Protein AF-A0A938BUS0-F1 (afdb_monomer_lite)

Foldseek 3Di:
DEKEKEDEDDPDDDPVCVVVVVVLLVVLQQLEAEPCPVLQVQLVQVCVVPVHHSVVSSCSRHDDHNNPYYYNQWDDDDSHIDGDSPCVPDPDYHYHYHHDHNPDDIDMDDDDDDDDDDD

Secondary structure (DSSP, 8-state):
-EEEEE----SS---HHHHHHHHHHHHHHHTSEE--TTHHHHHHHHHHHHTS-HHHHHHHHHSS--SS-EE--EEEETTEEEE---GGG----EEEEE---TTSPPEEEEE--------

Organism: NCBI:txid2052148

Structure (mmCIF, N/CA/C/O backbone):
data_AF-A0A938BUS0-F1
#
_entry.id   AF-A0A938BUS0-F1
#
loop_
_atom_site.group_PDB
_atom_site.id
_atom_site.type_symbol
_atom_site.label_atom_id
_atom_site.label_alt_id
_atom_site.label_comp_id
_atom_site.label_asym_id
_atom_site.label_entity_id
_atom_site.label_seq_id
_atom_site.pdbx_PDB_ins_code
_atom_site.Cartn_x
_atom_site.Cartn_y
_atom_site.Cartn_z
_atom_site.occupancy
_atom_site.B_iso_or_equiv
_atom_site.auth_seq_id
_atom_site.auth_comp_id
_atom_site.auth_asym_id
_atom_site.auth_atom_id
_atom_site.pdbx_PDB_model_num
ATOM 1 N N . MET A 1 1 ? 3.957 -12.311 -8.528 1.00 82.81 1 MET A N 1
ATOM 2 C CA . MET A 1 1 ? 3.723 -10.972 -9.132 1.00 82.81 1 MET A CA 1
ATOM 3 C C . MET A 1 1 ? 4.701 -10.686 -10.275 1.00 82.81 1 MET A C 1
ATOM 5 O O . MET A 1 1 ? 5.841 -11.138 -10.201 1.00 82.81 1 MET A O 1
ATOM 9 N N . SER A 1 2 ? 4.290 -9.955 -11.320 1.00 84.94 2 SER A N 1
ATOM 10 C CA . SER A 1 2 ? 5.190 -9.415 -12.358 1.00 84.94 2 SER A CA 1
ATOM 11 C C . SER A 1 2 ? 5.044 -7.901 -12.464 1.00 84.94 2 SER A C 1
ATOM 13 O O . SER A 1 2 ? 3.923 -7.402 -12.526 1.00 84.94 2 SER A O 1
ATOM 15 N N . ILE A 1 3 ? 6.171 -7.198 -12.506 1.00 84.69 3 ILE A N 1
ATOM 16 C CA . ILE A 1 3 ? 6.288 -5.743 -12.621 1.00 84.69 3 ILE A CA 1
ATOM 17 C C . ILE A 1 3 ? 7.196 -5.429 -13.809 1.00 84.69 3 ILE A C 1
ATOM 19 O O . ILE A 1 3 ? 8.290 -5.983 -13.891 1.00 84.69 3 ILE A O 1
ATOM 23 N N . ALA A 1 4 ? 6.768 -4.535 -14.694 1.00 85.50 4 ALA A N 1
ATOM 24 C CA . ALA A 1 4 ? 7.592 -3.958 -15.747 1.00 85.50 4 ALA A CA 1
ATOM 25 C C . ALA A 1 4 ? 7.872 -2.482 -15.441 1.00 85.50 4 ALA A C 1
ATOM 27 O O . ALA A 1 4 ? 6.950 -1.715 -15.156 1.00 85.50 4 ALA A O 1
ATOM 28 N N . LEU A 1 5 ? 9.148 -2.106 -15.485 1.00 82.50 5 LEU A N 1
ATOM 29 C CA . LEU A 1 5 ? 9.633 -0.746 -15.299 1.00 82.50 5 LEU A CA 1
ATOM 30 C C . LEU A 1 5 ? 10.330 -0.295 -16.583 1.00 82.50 5 LEU A C 1
ATOM 32 O O . LEU A 1 5 ? 11.356 -0.862 -16.957 1.00 82.50 5 LEU A O 1
ATOM 36 N N . HIS A 1 6 ? 9.793 0.743 -17.218 1.00 83.38 6 HIS A N 1
ATOM 37 C CA . HIS A 1 6 ? 10.438 1.397 -18.352 1.00 83.38 6 HIS A CA 1
ATOM 38 C C . HIS A 1 6 ? 11.297 2.549 -17.841 1.00 83.38 6 HIS A C 1
ATOM 40 O O . HIS A 1 6 ? 10.808 3.455 -17.157 1.00 83.38 6 HIS A O 1
ATOM 46 N N . VAL A 1 7 ? 12.590 2.485 -18.145 1.00 78.31 7 VAL A N 1
ATOM 47 C CA . VAL A 1 7 ? 13.602 3.434 -17.689 1.00 78.31 7 VAL A CA 1
ATOM 48 C C . VAL A 1 7 ? 14.289 4.037 -18.914 1.00 78.31 7 VAL A C 1
ATOM 50 O O . VAL A 1 7 ? 15.014 3.320 -19.598 1.00 78.31 7 VAL A O 1
ATOM 53 N N . PRO A 1 8 ? 14.116 5.337 -19.205 1.00 72.38 8 PRO A N 1
ATOM 54 C CA . PRO A 1 8 ? 14.851 5.963 -20.296 1.00 72.38 8 PRO A CA 1
ATOM 55 C C . PRO A 1 8 ? 16.362 5.973 -19.998 1.00 72.38 8 PRO A C 1
ATOM 57 O O . PRO A 1 8 ? 16.771 6.011 -18.827 1.00 72.38 8 PRO A O 1
ATOM 60 N N . PRO A 1 9 ? 17.230 5.972 -21.023 1.00 68.81 9 PRO A N 1
ATOM 61 C CA . PRO A 1 9 ? 18.666 5.895 -20.853 1.00 68.81 9 PRO A CA 1
ATOM 62 C C . PRO A 1 9 ? 19.116 7.205 -20.213 1.00 68.81 9 PRO A C 1
ATOM 64 O O . PRO A 1 9 ? 18.919 8.287 -20.764 1.00 68.81 9 PRO A O 1
ATOM 67 N N . SER A 1 10 ? 19.709 7.122 -19.027 1.00 66.56 10 SER A N 1
ATOM 68 C CA . SER A 1 10 ? 20.201 8.296 -18.311 1.00 66.56 10 SER A CA 1
ATOM 69 C C . SER A 1 10 ? 21.688 8.152 -18.010 1.00 66.56 10 SER A C 1
ATOM 71 O O . SER A 1 10 ? 22.181 7.053 -17.769 1.00 66.56 10 SER A O 1
ATOM 73 N N . HIS A 1 11 ? 22.412 9.271 -17.952 1.00 56.62 11 HIS A N 1
ATOM 74 C CA . HIS A 1 11 ? 23.815 9.301 -17.513 1.00 56.62 11 HIS A CA 1
ATOM 75 C C . HIS A 1 11 ? 23.989 9.037 -16.002 1.00 56.62 11 HIS A C 1
ATOM 77 O O . HIS A 1 11 ? 25.065 9.271 -15.453 1.00 56.62 11 HIS A O 1
ATOM 83 N N . ARG A 1 12 ? 22.935 8.606 -15.296 1.00 66.56 12 ARG A N 1
ATOM 84 C CA . ARG A 1 12 ? 22.937 8.372 -13.851 1.00 66.56 12 ARG A CA 1
ATOM 85 C C . ARG A 1 12 ? 22.734 6.895 -13.547 1.00 66.56 12 ARG A C 1
ATOM 87 O O . ARG A 1 12 ? 21.852 6.244 -14.096 1.00 66.56 12 ARG A O 1
ATOM 94 N N . THR A 1 13 ? 23.509 6.394 -12.592 1.00 74.44 13 THR A N 1
ATOM 95 C CA . THR A 1 13 ? 23.284 5.075 -12.004 1.00 74.44 13 THR A CA 1
ATOM 96 C C . THR A 1 13 ? 21.971 5.087 -11.225 1.00 74.44 13 THR A C 1
ATOM 98 O O . THR A 1 13 ? 21.817 5.844 -10.265 1.00 74.44 13 THR A O 1
ATOM 101 N N . LEU A 1 14 ? 21.026 4.238 -11.623 1.00 76.75 14 LEU A N 1
ATOM 102 C CA . LEU A 1 14 ? 19.773 4.041 -10.903 1.00 76.75 14 LEU A CA 1
ATOM 103 C C . LEU A 1 14 ? 19.943 2.961 -9.842 1.00 76.75 14 LEU A C 1
ATOM 105 O O . LEU A 1 14 ? 20.288 1.818 -10.138 1.00 76.75 14 LEU A O 1
ATOM 109 N N . ASN A 1 15 ? 19.646 3.310 -8.591 1.00 85.25 15 ASN A N 1
ATOM 110 C CA . ASN A 1 15 ? 19.503 2.318 -7.538 1.00 85.25 15 ASN A CA 1
ATOM 111 C C . ASN A 1 15 ? 18.129 1.649 -7.680 1.00 85.25 15 ASN A C 1
ATOM 113 O O . ASN A 1 15 ? 17.149 2.077 -7.067 1.00 85.25 15 ASN A O 1
ATOM 117 N N . LEU A 1 16 ? 18.069 0.597 -8.500 1.00 80.75 16 LEU A N 1
ATOM 118 C CA . LEU A 1 16 ? 16.841 -0.159 -8.752 1.00 80.75 16 LEU A CA 1
ATOM 119 C C . LEU A 1 16 ? 16.189 -0.650 -7.458 1.00 80.75 16 LEU A C 1
ATOM 121 O O . LEU A 1 16 ? 14.974 -0.557 -7.335 1.00 80.75 16 LEU A O 1
ATOM 125 N N . ALA A 1 17 ? 16.963 -1.091 -6.463 1.00 84.88 17 ALA A N 1
ATOM 126 C CA . ALA A 1 17 ? 16.401 -1.557 -5.195 1.00 84.88 17 ALA A CA 1
ATOM 127 C C . ALA A 1 17 ? 15.610 -0.453 -4.471 1.00 84.88 17 ALA A C 1
ATOM 129 O O . ALA A 1 17 ? 14.533 -0.716 -3.939 1.00 84.88 17 ALA A O 1
ATOM 130 N N . SER A 1 18 ? 16.096 0.794 -4.515 1.00 86.12 18 SER A N 1
ATOM 131 C CA . SER A 1 18 ? 15.406 1.946 -3.912 1.00 86.12 18 SER A CA 1
ATOM 132 C C . SER A 1 18 ? 14.097 2.337 -4.606 1.00 86.12 18 SER A C 1
ATOM 134 O O . SER A 1 18 ? 13.295 3.050 -4.013 1.00 86.12 18 SER A O 1
ATOM 136 N N . ILE A 1 19 ? 13.870 1.864 -5.835 1.00 84.19 19 ILE A N 1
ATOM 137 C CA . ILE A 1 19 ? 12.658 2.129 -6.623 1.00 84.19 19 ILE A CA 1
ATOM 138 C C . ILE A 1 19 ? 11.710 0.932 -6.541 1.00 84.19 19 ILE A C 1
ATOM 140 O O . ILE A 1 19 ? 10.537 1.071 -6.205 1.00 84.19 19 ILE A O 1
ATOM 144 N N . VAL A 1 20 ? 12.241 -0.258 -6.819 1.00 85.31 20 VAL A N 1
ATOM 145 C CA . VAL A 1 20 ? 11.491 -1.509 -6.911 1.00 85.31 20 VAL A CA 1
ATOM 146 C C . VAL A 1 20 ? 10.873 -1.888 -5.570 1.00 85.31 20 VAL A C 1
ATOM 148 O O . VAL A 1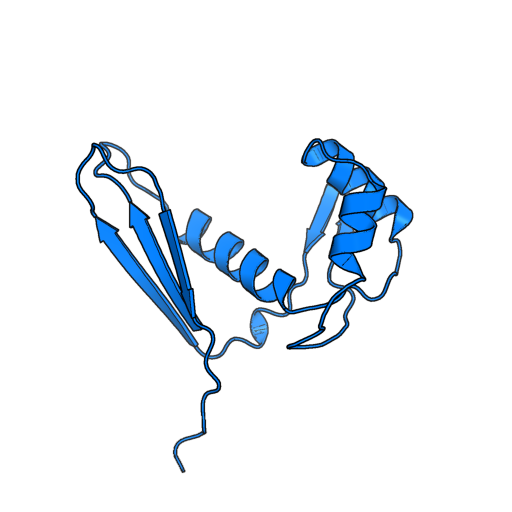 20 ? 9.716 -2.292 -5.543 1.00 85.31 20 VAL A O 1
ATOM 151 N N . LYS A 1 21 ? 11.594 -1.745 -4.448 1.00 87.56 21 LYS A N 1
ATOM 152 C CA . LYS A 1 21 ? 11.050 -2.151 -3.143 1.00 87.56 21 LYS A CA 1
ATOM 153 C C . LYS A 1 21 ? 9.842 -1.298 -2.716 1.00 87.56 21 LYS A C 1
ATOM 155 O O . LYS A 1 21 ? 8.799 -1.893 -2.462 1.00 87.56 21 LYS A O 1
ATOM 160 N N . PRO A 1 22 ? 9.902 0.051 -2.698 1.00 88.88 22 PRO A N 1
ATOM 161 C CA . PRO A 1 22 ? 8.723 0.866 -2.384 1.00 88.88 22 PRO A CA 1
ATOM 162 C C . PRO A 1 22 ? 7.552 0.658 -3.348 1.00 88.88 22 PRO A C 1
ATOM 164 O O . PRO A 1 22 ? 6.397 0.761 -2.947 1.00 88.88 22 PRO A O 1
ATOM 167 N N . LEU A 1 23 ? 7.842 0.364 -4.617 1.00 86.56 23 LEU A N 1
ATOM 168 C CA . LEU A 1 23 ? 6.827 0.048 -5.617 1.00 86.56 23 LEU A CA 1
ATOM 169 C C . LEU A 1 23 ? 6.104 -1.264 -5.291 1.00 86.56 23 LEU A C 1
ATOM 171 O O . LEU A 1 23 ? 4.878 -1.295 -5.308 1.00 86.56 23 LEU A O 1
ATOM 175 N N . ILE A 1 24 ? 6.847 -2.317 -4.937 1.00 88.94 24 ILE A N 1
ATOM 176 C CA . ILE A 1 24 ? 6.275 -3.577 -4.442 1.00 88.94 24 ILE A CA 1
ATOM 177 C C . ILE A 1 24 ? 5.424 -3.312 -3.197 1.00 88.94 24 ILE A C 1
ATOM 179 O O . ILE A 1 24 ? 4.283 -3.760 -3.148 1.00 88.94 24 ILE A O 1
ATOM 183 N N . ASP A 1 25 ? 5.926 -2.523 -2.244 1.00 91.19 25 ASP A N 1
ATOM 184 C CA . ASP A 1 25 ? 5.185 -2.179 -1.024 1.00 91.19 25 ASP A CA 1
ATOM 185 C C . ASP A 1 25 ? 3.871 -1.468 -1.326 1.00 91.19 25 ASP A C 1
ATOM 187 O O . ASP A 1 25 ? 2.846 -1.804 -0.740 1.00 91.19 25 ASP A O 1
ATOM 191 N N . GLY A 1 26 ? 3.885 -0.516 -2.261 1.00 90.31 26 GLY A N 1
ATOM 192 C CA . GLY A 1 26 ? 2.692 0.206 -2.693 1.00 90.31 26 GLY A CA 1
ATOM 193 C C . GLY A 1 26 ? 1.681 -0.691 -3.405 1.00 90.31 26 GLY A C 1
ATOM 194 O O . GLY A 1 26 ? 0.491 -0.618 -3.106 1.00 90.31 26 GLY A O 1
ATOM 195 N N . VAL A 1 27 ? 2.144 -1.563 -4.308 1.00 88.81 27 VAL A N 1
ATOM 196 C CA . VAL A 1 27 ? 1.278 -2.521 -5.010 1.00 88.81 27 VAL A CA 1
ATOM 197 C C . VAL A 1 27 ? 0.615 -3.453 -4.004 1.00 88.81 27 VAL A C 1
ATOM 199 O O . VAL A 1 27 ? -0.602 -3.564 -3.999 1.00 88.81 27 VAL A O 1
ATOM 202 N N . VAL A 1 28 ? 1.387 -4.069 -3.109 1.00 90.94 28 VAL A N 1
ATOM 203 C CA . VAL A 1 28 ? 0.853 -4.983 -2.089 1.00 90.94 28 VAL A CA 1
ATOM 204 C C . VAL A 1 28 ? -0.087 -4.245 -1.141 1.00 90.94 28 VAL A C 1
ATOM 206 O O . VAL A 1 28 ? -1.152 -4.763 -0.817 1.00 90.94 28 VAL A O 1
ATOM 209 N N . ALA A 1 29 ? 0.256 -3.020 -0.733 1.00 93.75 29 ALA A N 1
ATOM 210 C CA . ALA A 1 29 ? -0.611 -2.198 0.104 1.00 93.75 29 ALA A CA 1
ATOM 211 C C . ALA A 1 29 ? -1.973 -1.932 -0.550 1.00 93.75 29 ALA A C 1
ATOM 213 O O . ALA A 1 29 ? -2.981 -1.964 0.146 1.00 93.75 29 ALA A O 1
ATOM 214 N N . ALA A 1 30 ? -2.016 -1.713 -1.866 1.00 91.38 30 ALA A N 1
ATOM 215 C CA . ALA A 1 30 ? -3.253 -1.437 -2.596 1.00 91.38 30 ALA A CA 1
ATOM 216 C C . ALA A 1 30 ? -4.227 -2.630 -2.652 1.00 91.38 30 ALA A C 1
ATOM 218 O O . ALA A 1 30 ? -5.406 -2.429 -2.925 1.00 91.38 30 ALA A O 1
ATOM 219 N N . PHE A 1 31 ? -3.757 -3.855 -2.384 1.00 91.56 31 PHE A N 1
ATOM 220 C CA . PHE A 1 31 ? -4.598 -5.059 -2.309 1.00 91.56 31 PHE A CA 1
ATOM 221 C C . PHE A 1 31 ? -5.059 -5.402 -0.888 1.00 91.56 31 PHE A C 1
ATOM 223 O O . PHE A 1 31 ? -5.728 -6.416 -0.678 1.00 91.56 31 PHE A O 1
ATOM 230 N N . HIS A 1 32 ? -4.717 -4.557 0.080 1.00 94.94 32 HIS A N 1
ATOM 231 C CA . HIS A 1 32 ? -5.170 -4.658 1.456 1.00 94.94 32 HIS A CA 1
ATOM 232 C C . HIS A 1 32 ? -6.127 -3.520 1.789 1.00 94.94 32 HIS A C 1
ATOM 234 O O . HIS A 1 32 ? -6.001 -2.413 1.268 1.00 94.94 32 HIS A O 1
ATOM 240 N N . LEU A 1 33 ? -7.018 -3.760 2.749 1.00 97.12 33 LEU A N 1
ATOM 241 C CA . LEU A 1 33 ? -7.723 -2.676 3.430 1.00 97.12 33 LEU A CA 1
ATOM 242 C C . LEU A 1 33 ? -7.117 -2.422 4.805 1.00 97.12 33 LEU A C 1
ATOM 244 O O . LEU A 1 33 ? -6.695 -3.331 5.524 1.00 97.12 33 LEU A O 1
ATOM 248 N N . HIS A 1 34 ? -7.102 -1.159 5.199 1.00 97.56 34 HIS A N 1
ATOM 249 C CA . HIS A 1 34 ? -6.718 -0.753 6.534 1.00 97.56 34 HIS A CA 1
ATOM 250 C C . HIS A 1 34 ? -7.813 -1.104 7.553 1.00 97.56 34 HIS A C 1
ATOM 252 O O . HIS A 1 34 ? -9.014 -0.998 7.295 1.00 97.56 34 HIS A O 1
ATOM 258 N N . ASP A 1 35 ? -7.399 -1.505 8.754 1.00 96.81 35 ASP A N 1
ATOM 259 C CA . ASP A 1 35 ? -8.302 -1.930 9.823 1.00 96.81 35 ASP A CA 1
ATOM 260 C C . ASP A 1 35 ? -9.077 -0.786 10.501 1.00 96.81 35 ASP A C 1
ATOM 262 O O . ASP A 1 35 ? -10.015 -1.044 11.255 1.00 96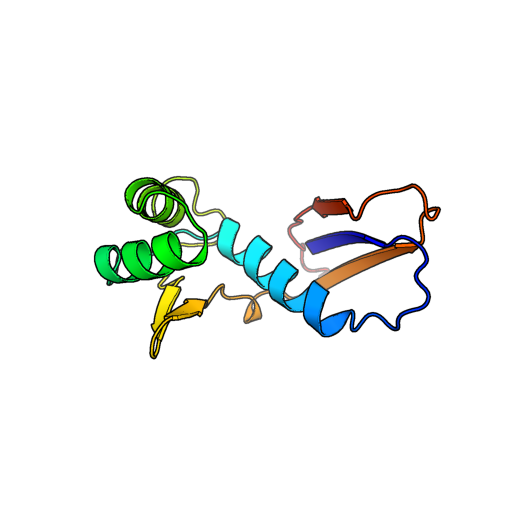.81 35 ASP A O 1
ATOM 266 N N . GLY A 1 36 ? -8.727 0.464 10.185 1.00 96.81 36 GLY A N 1
ATOM 267 C CA . GLY A 1 36 ? -9.359 1.681 10.694 1.00 96.81 36 GLY A CA 1
ATOM 268 C C . GLY A 1 36 ? -8.722 2.216 11.978 1.00 96.81 36 GLY A C 1
ATOM 269 O O . GLY A 1 36 ? -9.140 3.264 12.478 1.00 96.81 36 GLY A O 1
ATOM 270 N N . LYS A 1 37 ? -7.710 1.539 12.534 1.00 97.50 37 LYS A N 1
ATOM 271 C CA . LYS A 1 37 ? -7.034 2.011 13.747 1.00 97.50 37 LYS A CA 1
ATOM 272 C C . LYS A 1 37 ? -6.248 3.288 13.465 1.00 97.50 37 LYS A C 1
ATOM 274 O O . LYS A 1 37 ? -5.443 3.341 1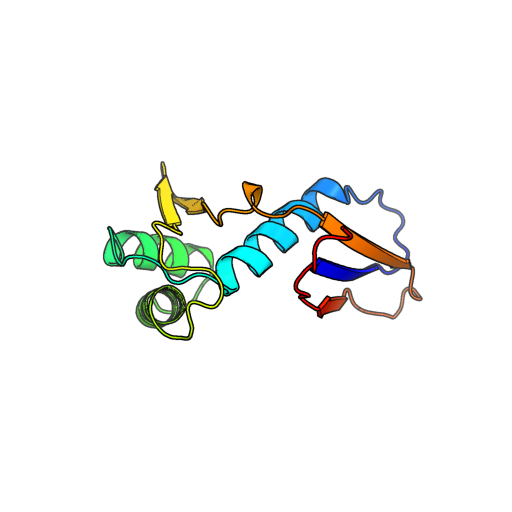2.548 1.00 97.50 37 LYS A O 1
ATOM 279 N N . CYS A 1 38 ? -6.429 4.307 14.304 1.00 97.25 38 CYS A N 1
ATOM 280 C CA . CYS A 1 38 ? -5.751 5.603 14.162 1.00 97.25 38 CYS A CA 1
ATOM 281 C C . CYS A 1 38 ? -6.016 6.300 12.809 1.00 97.25 38 CYS A C 1
ATOM 283 O O . CYS A 1 38 ? -5.201 7.114 12.375 1.00 97.25 38 CYS A O 1
ATOM 285 N N . LEU A 1 39 ? -7.145 6.000 12.151 1.00 97.62 39 LEU A N 1
ATOM 286 C CA . LEU A 1 39 ? -7.461 6.483 10.805 1.00 97.62 39 LEU A CA 1
ATOM 287 C C . LEU A 1 39 ? -7.396 8.013 10.675 1.00 97.62 39 LEU A C 1
ATOM 289 O O . LEU A 1 39 ? -6.826 8.505 9.708 1.00 97.62 39 LEU A O 1
ATOM 293 N N . ASP A 1 40 ? -7.910 8.754 11.661 1.00 97.50 40 ASP A N 1
ATOM 294 C CA . ASP A 1 40 ? -7.900 10.226 11.668 1.00 97.50 40 ASP A CA 1
ATOM 295 C C . ASP A 1 40 ? -6.469 10.800 11.655 1.00 97.50 40 ASP A C 1
ATOM 297 O O . ASP A 1 40 ? -6.117 11.645 10.826 1.00 97.50 40 ASP A O 1
ATOM 301 N N . GLU A 1 41 ? -5.603 10.274 12.525 1.00 97.69 41 GLU A N 1
ATOM 302 C CA . GLU A 1 41 ? -4.206 10.693 12.631 1.00 97.69 41 GLU A CA 1
ATOM 303 C C . GLU A 1 41 ? -3.398 10.300 11.387 1.00 97.69 41 GLU A C 1
ATOM 305 O O . GLU A 1 41 ? -2.639 11.111 10.847 1.00 97.69 41 GLU A O 1
ATOM 310 N N . ILE A 1 42 ? -3.576 9.066 10.906 1.00 97.81 42 ILE A N 1
ATOM 311 C CA . ILE A 1 42 ? -2.945 8.569 9.678 1.00 97.81 42 ILE A CA 1
ATOM 312 C C . ILE A 1 42 ? -3.384 9.420 8.485 1.00 97.81 42 ILE A C 1
ATOM 314 O O . ILE A 1 42 ? -2.535 9.896 7.726 1.00 97.81 42 ILE A O 1
ATOM 318 N N . GLY A 1 43 ? -4.691 9.647 8.348 1.00 97.56 43 GLY A N 1
ATOM 319 C CA . GLY A 1 43 ? -5.294 10.440 7.288 1.00 97.56 43 GLY A CA 1
ATOM 320 C C . GLY A 1 43 ? -4.745 11.862 7.267 1.00 97.56 43 GLY A C 1
ATOM 321 O O . GLY A 1 43 ? -4.352 12.345 6.209 1.00 97.56 43 GLY A O 1
ATOM 322 N N . SER A 1 44 ? -4.638 12.514 8.429 1.00 97.69 44 SER A N 1
ATOM 323 C CA . SER A 1 44 ? -4.071 13.863 8.558 1.00 97.69 44 SER A CA 1
ATOM 324 C C . SER A 1 44 ? -2.594 13.933 8.137 1.00 97.69 44 SER A C 1
ATOM 326 O O . SER A 1 44 ? -2.203 14.780 7.321 1.00 97.69 44 SER A O 1
ATOM 328 N N . ARG A 1 45 ? -1.765 13.002 8.631 1.00 97.50 45 ARG A N 1
ATOM 329 C CA . ARG A 1 45 ? -0.324 12.941 8.325 1.00 97.50 45 ARG A CA 1
ATOM 330 C C . ARG A 1 45 ? -0.065 12.671 6.844 1.00 97.50 45 ARG A C 1
ATOM 332 O O . ARG A 1 45 ? 0.776 13.330 6.233 1.00 97.50 45 ARG A O 1
ATOM 339 N N . LEU A 1 46 ? -0.787 11.713 6.263 1.00 96.44 46 LEU A N 1
ATOM 340 C CA . LEU A 1 46 ? -0.667 11.374 4.848 1.00 96.44 46 LEU A CA 1
ATOM 341 C C . LEU A 1 46 ? -1.157 12.518 3.966 1.00 96.44 46 LEU A C 1
ATOM 343 O O . LEU A 1 46 ? -0.397 12.955 3.110 1.00 96.44 46 LEU A O 1
ATOM 347 N N . ALA A 1 47 ? -2.354 13.055 4.219 1.00 97.25 47 ALA A N 1
ATOM 348 C CA . ALA A 1 47 ? -2.930 14.163 3.455 1.00 97.25 47 ALA A CA 1
ATOM 349 C C . ALA A 1 47 ? -1.985 15.365 3.360 1.00 97.25 47 ALA A C 1
ATOM 351 O O . ALA A 1 47 ? -1.753 15.883 2.269 1.00 97.25 47 ALA A O 1
ATOM 352 N N . THR A 1 48 ? -1.371 15.742 4.486 1.00 96.69 48 THR A N 1
ATOM 353 C CA . THR A 1 48 ? -0.369 16.815 4.544 1.00 96.69 48 THR A CA 1
ATOM 354 C C . THR A 1 48 ? 0.851 16.501 3.676 1.00 96.69 48 THR A C 1
ATOM 356 O O . THR A 1 48 ? 1.365 17.373 2.983 1.00 96.69 48 THR A O 1
ATOM 359 N N . ARG A 1 49 ? 1.319 15.248 3.692 1.00 94.38 49 ARG A N 1
ATOM 360 C CA . ARG A 1 49 ? 2.526 14.828 2.971 1.00 94.38 49 ARG A CA 1
ATOM 361 C C . ARG A 1 49 ? 2.325 14.725 1.458 1.00 94.38 49 ARG A C 1
ATOM 363 O O . ARG A 1 49 ? 3.265 15.012 0.726 1.00 94.38 49 ARG A O 1
ATOM 370 N N . ILE A 1 50 ? 1.151 14.284 1.001 1.00 93.38 50 ILE A N 1
ATOM 371 C CA . ILE A 1 50 ? 0.873 14.052 -0.430 1.00 93.38 50 ILE A CA 1
ATOM 372 C C . ILE A 1 50 ? 0.040 15.162 -1.085 1.00 93.38 50 ILE A C 1
ATOM 374 O O . ILE A 1 50 ? -0.168 15.123 -2.292 1.00 93.38 50 ILE A O 1
ATOM 378 N N . GLY A 1 51 ? -0.432 16.149 -0.317 1.00 96.12 51 GLY A N 1
ATOM 379 C CA . GLY A 1 51 ? -1.173 17.297 -0.846 1.00 96.12 51 GLY A CA 1
ATOM 380 C C . GLY A 1 51 ? -2.597 16.969 -1.308 1.00 96.12 51 GLY A C 1
ATOM 381 O O . GLY A 1 51 ? -3.073 17.558 -2.275 1.00 96.12 51 GLY A O 1
ATOM 382 N N . VAL A 1 52 ? -3.286 16.040 -0.636 1.00 96.69 52 VAL A N 1
ATOM 383 C CA . VAL A 1 52 ? -4.686 15.673 -0.940 1.00 96.69 52 VAL A CA 1
ATOM 384 C C . VAL A 1 52 ? -5.588 15.870 0.280 1.00 96.69 52 VAL A C 1
ATOM 386 O O . VAL A 1 52 ? -5.113 16.144 1.381 1.00 96.69 52 VAL A O 1
ATOM 389 N N . ARG A 1 53 ? -6.910 15.730 0.123 1.00 97.69 53 ARG A N 1
ATOM 390 C CA . ARG A 1 53 ? -7.839 15.867 1.257 1.00 97.69 53 ARG A CA 1
ATOM 391 C C . ARG A 1 53 ? -7.753 14.643 2.168 1.00 97.69 53 ARG A C 1
ATOM 393 O O . ARG A 1 53 ? -7.822 13.514 1.691 1.00 97.69 53 ARG A O 1
ATOM 400 N N . ARG A 1 54 ? -7.739 14.869 3.487 1.00 97.50 54 ARG A N 1
ATOM 401 C CA . ARG A 1 54 ? -7.802 13.808 4.514 1.00 97.50 54 ARG A CA 1
ATOM 402 C C . ARG A 1 54 ? -8.882 12.767 4.223 1.00 97.50 54 ARG A C 1
ATOM 404 O O . ARG A 1 54 ? -8.578 11.584 4.203 1.00 97.50 54 ARG A O 1
ATOM 411 N N . ARG A 1 55 ? -10.107 13.209 3.923 1.00 97.19 55 ARG A N 1
ATOM 412 C CA . ARG A 1 55 ? -11.231 12.306 3.628 1.00 97.19 55 ARG A CA 1
ATOM 413 C C . ARG A 1 55 ? -10.966 11.378 2.443 1.00 97.19 55 ARG A C 1
ATOM 415 O O . ARG A 1 55 ? -11.442 10.255 2.459 1.00 97.19 55 ARG A O 1
ATOM 422 N N . ASP A 1 56 ? -10.228 11.832 1.429 1.00 97.50 56 ASP A N 1
ATOM 423 C CA . ASP A 1 56 ? -9.887 10.974 0.292 1.00 97.50 56 ASP A CA 1
ATOM 424 C C . ASP A 1 56 ? -8.878 9.897 0.719 1.00 97.50 56 ASP A C 1
ATOM 426 O O . ASP A 1 56 ? -9.052 8.741 0.355 1.00 97.50 56 ASP A O 1
ATOM 430 N N . VAL A 1 57 ? -7.883 10.244 1.548 1.00 96.75 57 VAL A N 1
ATOM 431 C CA . VAL A 1 57 ? -6.935 9.265 2.117 1.00 96.75 57 VAL A CA 1
ATOM 432 C C . VAL A 1 57 ? -7.659 8.225 2.959 1.00 96.75 57 VAL A C 1
ATOM 434 O O . VAL A 1 57 ? -7.444 7.032 2.783 1.00 96.75 57 VAL A O 1
ATOM 437 N N . GLU A 1 58 ? -8.512 8.677 3.876 1.00 97.62 58 GLU A N 1
ATOM 438 C CA . GLU A 1 58 ? -9.260 7.788 4.762 1.00 97.62 58 GLU A CA 1
ATOM 439 C C . GLU A 1 58 ? -10.135 6.834 3.959 1.00 97.62 58 GLU A C 1
ATOM 441 O O . GLU A 1 58 ? -10.104 5.633 4.208 1.00 97.62 58 GLU A O 1
ATOM 446 N N . ARG A 1 59 ? -10.827 7.366 2.943 1.00 97.00 59 ARG A N 1
ATOM 447 C CA . ARG A 1 59 ? -11.622 6.583 2.001 1.00 97.00 59 ARG A CA 1
ATOM 448 C C . ARG A 1 59 ? -10.777 5.523 1.300 1.00 97.00 59 ARG A C 1
ATOM 450 O O . ARG A 1 59 ? -11.123 4.352 1.357 1.00 97.00 59 ARG A O 1
ATOM 457 N N . PHE A 1 60 ? -9.653 5.908 0.692 1.00 95.19 60 PHE A N 1
ATOM 458 C CA . PHE A 1 60 ? -8.775 4.970 -0.018 1.00 95.19 60 PHE A CA 1
ATOM 459 C C . PHE A 1 60 ? -8.164 3.897 0.886 1.00 95.19 60 PHE A C 1
ATOM 461 O O . PHE A 1 60 ? -7.814 2.830 0.399 1.00 95.19 60 PHE A O 1
ATOM 468 N N . LEU A 1 61 ? -8.014 4.167 2.185 1.00 96.44 61 LEU A N 1
ATOM 469 C CA . LEU A 1 61 ? -7.484 3.187 3.127 1.00 96.44 61 LEU A CA 1
ATOM 470 C C . LEU A 1 61 ? -8.517 2.133 3.534 1.00 96.44 61 LEU A C 1
ATOM 472 O O . LEU A 1 61 ? -8.114 1.019 3.847 1.00 96.44 61 LEU A O 1
ATOM 476 N N . ILE A 1 62 ? -9.811 2.461 3.591 1.00 97.12 62 ILE A N 1
ATOM 477 C CA . ILE A 1 62 ? -10.824 1.580 4.207 1.00 97.12 62 ILE A CA 1
ATOM 478 C C . ILE A 1 62 ? -11.913 1.094 3.250 1.00 97.12 62 ILE A C 1
ATOM 480 O O . ILE A 1 62 ? -12.612 0.140 3.589 1.00 97.12 62 ILE A O 1
ATOM 484 N N . GLU A 1 63 ? -12.090 1.745 2.101 1.00 95.38 63 GLU A N 1
ATOM 485 C CA . GLU A 1 63 ? -13.099 1.388 1.105 1.00 95.38 63 GLU A CA 1
ATOM 486 C C . GLU A 1 63 ? -12.467 0.656 -0.081 1.00 95.38 63 GLU A C 1
ATOM 488 O O . GLU A 1 63 ? -11.387 1.018 -0.546 1.00 95.38 63 GLU A O 1
ATOM 493 N N . GLY A 1 64 ? -13.174 -0.348 -0.601 1.00 91.88 64 GLY A N 1
ATOM 494 C CA . GLY A 1 64 ? -12.744 -1.163 -1.734 1.00 91.88 64 GLY A CA 1
ATOM 495 C C . GLY A 1 64 ? -12.837 -2.655 -1.433 1.00 91.88 64 GLY A C 1
ATOM 496 O O . GLY A 1 64 ? -13.556 -3.074 -0.527 1.00 91.88 64 GLY A O 1
ATOM 497 N N . GLU A 1 65 ? -12.089 -3.444 -2.197 1.00 90.44 65 GLU A N 1
ATOM 498 C CA . GLU A 1 65 ? -11.992 -4.895 -2.044 1.00 90.44 65 GLU A CA 1
ATOM 499 C C . GLU A 1 65 ? -10.666 -5.255 -1.364 1.00 90.44 65 GLU A C 1
ATOM 501 O O . GLU A 1 65 ? -9.588 -4.917 -1.856 1.00 90.44 65 GLU A O 1
ATOM 506 N N . ALA A 1 66 ? -10.735 -5.972 -0.242 1.00 91.56 66 ALA A N 1
ATOM 507 C CA . ALA A 1 66 ? -9.564 -6.514 0.446 1.00 91.56 66 ALA A CA 1
ATOM 508 C C . ALA A 1 66 ? -9.127 -7.833 -0.209 1.00 91.56 66 ALA A C 1
ATOM 510 O O . ALA A 1 66 ? -9.323 -8.901 0.365 1.00 91.56 66 ALA A O 1
ATOM 511 N N . ILE A 1 67 ? -8.572 -7.758 -1.424 1.00 90.06 67 ILE A N 1
ATOM 512 C CA . ILE A 1 67 ? -8.178 -8.937 -2.219 1.00 90.06 67 ILE A CA 1
ATOM 513 C C . ILE A 1 67 ? -7.230 -9.866 -1.443 1.00 90.06 67 ILE A C 1
ATOM 515 O O . ILE A 1 67 ? -7.332 -11.082 -1.583 1.00 90.06 67 ILE A O 1
ATOM 519 N N . LEU A 1 68 ? -6.318 -9.307 -0.641 1.00 89.06 68 LEU A N 1
ATOM 520 C CA . LEU A 1 68 ? -5.437 -10.081 0.233 1.00 89.06 68 LEU A CA 1
ATOM 521 C C . LEU A 1 68 ? -6.048 -10.249 1.628 1.00 89.06 68 LEU A C 1
ATOM 523 O O . LEU A 1 68 ? -6.475 -11.345 1.978 1.00 89.06 68 LEU A O 1
ATOM 527 N N . ASP A 1 69 ? -6.108 -9.178 2.421 1.00 92.00 69 ASP A N 1
ATOM 528 C CA . ASP A 1 69 ? -6.825 -9.151 3.698 1.00 92.00 69 ASP A CA 1
ATOM 529 C C . ASP A 1 69 ? -7.073 -7.711 4.195 1.00 92.00 69 ASP A C 1
ATOM 531 O O . ASP A 1 69 ? -6.716 -6.712 3.556 1.00 92.00 69 ASP A O 1
ATOM 535 N N . LYS A 1 70 ? -7.719 -7.606 5.361 1.00 95.81 70 LYS A N 1
ATOM 536 C CA . LYS A 1 70 ? -7.797 -6.371 6.145 1.00 95.81 70 LYS A CA 1
ATOM 537 C C . LYS A 1 70 ? -6.783 -6.435 7.286 1.00 95.81 70 LYS A C 1
ATOM 539 O O . LYS A 1 70 ? -6.828 -7.361 8.094 1.00 95.81 70 LYS A O 1
ATOM 544 N N . ARG A 1 71 ? -5.940 -5.407 7.429 1.00 94.88 71 ARG A N 1
ATOM 545 C CA . ARG A 1 71 ? -4.858 -5.370 8.433 1.00 94.88 71 ARG A CA 1
ATOM 546 C C . ARG A 1 71 ? -4.539 -3.965 8.933 1.00 94.88 71 ARG A C 1
ATOM 548 O O . ARG A 1 71 ? -4.994 -2.963 8.382 1.00 94.88 71 ARG A O 1
ATOM 555 N N . THR A 1 72 ? -3.679 -3.858 9.948 1.00 96.25 72 THR A N 1
ATOM 556 C CA . THR A 1 72 ? -3.052 -2.577 10.326 1.00 96.25 72 THR A CA 1
ATOM 557 C C . THR A 1 72 ? -2.020 -2.172 9.261 1.00 96.25 72 THR A C 1
ATOM 559 O O . THR A 1 72 ? -0.813 -2.275 9.466 1.00 96.25 72 THR A O 1
ATOM 562 N N . LEU A 1 73 ? -2.518 -1.753 8.094 1.00 96.44 73 LEU A N 1
ATOM 563 C CA . LEU A 1 73 ? -1.725 -1.441 6.903 1.00 96.44 73 LEU A CA 1
ATOM 564 C C . LEU A 1 73 ? -0.782 -0.249 7.104 1.00 96.44 73 LEU A C 1
ATOM 566 O O . LEU A 1 73 ? 0.337 -0.235 6.596 1.00 96.44 73 LEU A O 1
ATOM 570 N N . VAL A 1 74 ? -1.235 0.750 7.857 1.00 96.75 74 VAL A N 1
ATOM 571 C CA . VAL A 1 74 ? -0.483 1.965 8.162 1.00 96.75 74 VAL A CA 1
ATOM 572 C C . VAL A 1 74 ? -0.598 2.238 9.653 1.00 96.75 74 VAL A C 1
ATOM 574 O O . VAL A 1 74 ? -1.644 1.999 10.253 1.00 96.75 74 VAL A O 1
ATOM 577 N N . ARG A 1 75 ? 0.475 2.742 10.262 1.00 96.88 75 ARG A N 1
ATOM 578 C CA . ARG A 1 75 ? 0.472 3.207 11.654 1.00 96.88 75 ARG A CA 1
ATOM 579 C C . ARG A 1 75 ? 1.194 4.545 11.802 1.00 96.88 75 ARG A C 1
ATOM 581 O O . ARG A 1 75 ? 2.151 4.794 11.05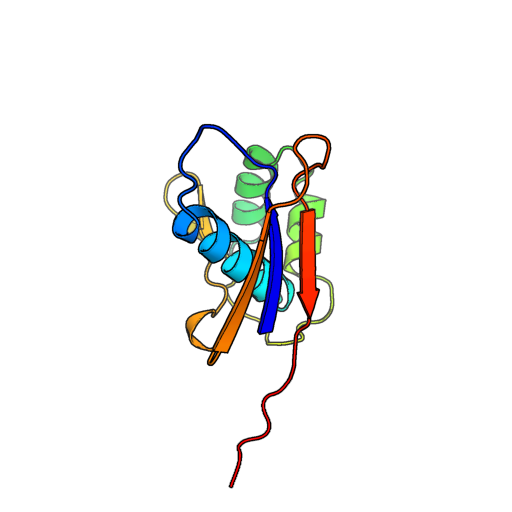8 1.00 96.88 75 ARG A O 1
ATOM 588 N N . PRO A 1 76 ? 0.800 5.398 12.763 1.00 97.12 76 PRO A N 1
ATOM 589 C CA . PRO A 1 76 ? 1.585 6.572 13.126 1.00 97.12 76 PRO A CA 1
ATOM 590 C C . PRO A 1 76 ? 3.018 6.171 13.498 1.00 97.12 76 PRO A C 1
ATOM 592 O O . PRO A 1 76 ? 3.237 5.216 14.244 1.00 97.12 76 PRO A O 1
ATOM 595 N N . PHE A 1 77 ? 4.010 6.889 12.972 1.00 96.94 77 PHE A N 1
ATOM 596 C CA . PHE A 1 77 ? 5.414 6.631 13.286 1.00 96.94 77 PHE A CA 1
ATOM 597 C C . PHE A 1 77 ? 6.227 7.922 13.267 1.00 96.94 77 PHE A C 1
ATOM 599 O O . PHE A 1 77 ? 6.388 8.557 12.223 1.00 96.94 77 PHE A O 1
ATOM 606 N N . ARG A 1 78 ? 6.766 8.314 14.430 1.00 95.31 78 ARG A N 1
ATOM 607 C CA . ARG A 1 78 ? 7.454 9.606 14.619 1.00 95.31 78 ARG A CA 1
ATOM 608 C C . ARG A 1 78 ? 6.574 10.752 14.092 1.00 95.31 78 ARG A C 1
ATOM 610 O O . ARG A 1 78 ? 5.403 10.809 14.452 1.00 95.31 78 ARG A O 1
ATOM 617 N N . ALA A 1 79 ? 7.099 11.612 13.218 1.00 91.81 79 ALA A N 1
ATOM 618 C CA . ALA A 1 79 ? 6.356 12.689 12.556 1.00 91.81 79 ALA A CA 1
ATOM 619 C C . ALA A 1 79 ? 5.607 12.252 11.275 1.00 91.81 79 ALA A C 1
ATOM 621 O O . ALA A 1 79 ? 4.957 13.072 10.637 1.00 91.81 79 ALA A O 1
ATOM 622 N N . GLY A 1 80 ? 5.715 10.985 10.865 1.00 94.81 80 GLY A N 1
ATOM 623 C CA . GLY A 1 80 ? 5.118 10.462 9.635 1.00 94.81 80 GLY A CA 1
ATOM 624 C C . GLY A 1 80 ? 4.279 9.214 9.881 1.00 94.81 80 GLY A C 1
ATOM 625 O O . GLY A 1 80 ? 3.645 9.061 10.924 1.00 94.81 80 GLY A O 1
ATOM 626 N N . VAL A 1 81 ? 4.277 8.304 8.917 1.00 96.56 81 VAL A N 1
ATOM 627 C CA . VAL A 1 81 ? 3.611 7.007 9.041 1.00 96.56 81 VAL A CA 1
ATOM 628 C C . VAL A 1 81 ? 4.567 5.892 8.651 1.00 96.56 81 VAL A C 1
ATOM 630 O O . VAL A 1 81 ? 5.542 6.121 7.935 1.00 96.56 81 VAL A O 1
ATOM 633 N N . GLN A 1 82 ? 4.279 4.688 9.124 1.00 95.69 82 GLN A N 1
ATOM 634 C CA . GLN A 1 82 ? 4.952 3.472 8.701 1.00 95.69 82 GLN A CA 1
ATOM 635 C C . GLN A 1 82 ? 3.943 2.556 8.015 1.00 95.69 82 GLN A C 1
ATOM 637 O O . GLN A 1 82 ? 2.868 2.309 8.561 1.00 95.69 82 GLN A O 1
ATOM 642 N N . TRP A 1 83 ? 4.317 2.062 6.838 1.00 95.19 83 TRP A N 1
ATOM 643 C CA . TRP A 1 83 ? 3.556 1.080 6.074 1.00 95.19 83 TRP A CA 1
ATOM 644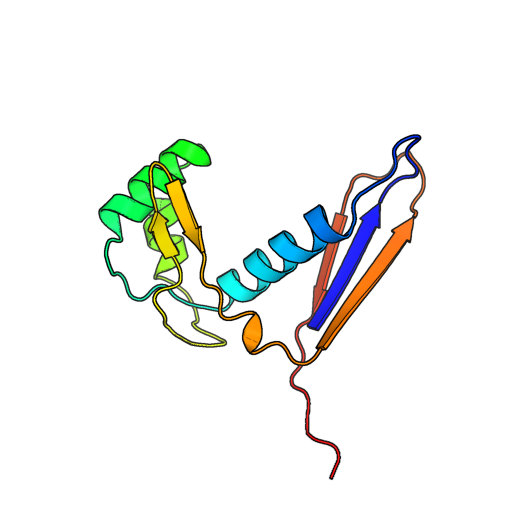 C C . TRP A 1 83 ? 3.936 -0.337 6.502 1.00 95.19 83 TRP A C 1
ATOM 646 O O . TRP A 1 83 ? 5.100 -0.604 6.811 1.00 95.19 83 TRP A O 1
ATOM 656 N N . TYR A 1 84 ? 2.949 -1.225 6.530 1.00 94.31 84 TYR A N 1
ATOM 657 C CA . TYR A 1 84 ? 3.102 -2.641 6.841 1.00 94.31 84 TYR A CA 1
ATOM 658 C C . TYR A 1 84 ? 2.244 -3.483 5.880 1.00 94.31 84 TYR A C 1
ATOM 660 O O . TYR A 1 84 ? 1.200 -4.014 6.276 1.00 94.31 84 TYR A O 1
ATOM 668 N N . PRO A 1 85 ? 2.650 -3.554 4.598 1.00 92.62 85 PRO A N 1
ATOM 669 C CA . PRO A 1 85 ? 1.838 -4.136 3.537 1.00 92.62 85 PRO A CA 1
ATOM 670 C C . PRO A 1 85 ? 1.741 -5.660 3.605 1.00 92.62 85 PRO A C 1
ATOM 672 O O . PRO A 1 85 ? 0.889 -6.213 2.937 1.00 92.62 85 PRO A O 1
ATOM 675 N N . GLY A 1 86 ? 2.564 -6.351 4.398 1.00 90.69 86 GLY A N 1
ATOM 676 C CA . GLY A 1 86 ? 2.586 -7.817 4.377 1.00 90.69 86 GLY A CA 1
ATOM 677 C C . GLY A 1 86 ? 3.328 -8.378 3.160 1.00 90.69 86 GLY A C 1
ATOM 678 O O . GLY A 1 86 ? 2.983 -9.442 2.652 1.00 90.69 86 GLY A O 1
ATOM 679 N N . ASP A 1 87 ? 4.320 -7.643 2.650 1.00 84.88 87 ASP A N 1
ATOM 680 C CA . ASP A 1 87 ? 5.156 -8.056 1.521 1.00 84.88 87 ASP A CA 1
ATOM 681 C C . ASP A 1 87 ? 6.013 -9.293 1.833 1.00 84.88 87 ASP A C 1
ATOM 683 O O . ASP A 1 87 ? 6.479 -9.962 0.914 1.00 84.88 87 ASP A O 1
ATOM 687 N N . ASP A 1 88 ? 6.152 -9.652 3.112 1.00 87.06 88 ASP A N 1
ATOM 688 C CA . ASP A 1 88 ? 6.759 -10.898 3.580 1.00 87.06 88 ASP A CA 1
ATOM 689 C C . ASP A 1 88 ? 6.016 -12.157 3.104 1.00 87.06 88 ASP A C 1
ATOM 691 O O . ASP A 1 88 ? 6.622 -13.222 3.003 1.00 87.06 88 ASP A O 1
ATOM 695 N N . ALA A 1 89 ? 4.735 -12.035 2.740 1.00 85.12 89 ALA A N 1
ATOM 696 C CA . ALA A 1 89 ? 3.966 -13.121 2.138 1.00 85.12 89 ALA A CA 1
ATOM 697 C C . ALA A 1 89 ? 4.232 -13.299 0.628 1.00 85.12 89 ALA A C 1
ATOM 699 O O . ALA A 1 89 ? 3.776 -14.276 0.029 1.00 85.12 89 ALA A O 1
ATOM 700 N N . ILE A 1 90 ? 4.959 -12.380 -0.024 1.00 84.25 90 ILE A N 1
ATOM 701 C CA . ILE A 1 90 ? 5.288 -12.519 -1.445 1.00 84.25 90 ILE A CA 1
ATOM 702 C C . ILE A 1 90 ? 6.372 -13.580 -1.619 1.00 84.25 90 ILE A C 1
ATOM 704 O O . ILE A 1 90 ? 7.539 -13.366 -1.305 1.00 84.25 90 ILE A O 1
ATOM 708 N N . VAL A 1 91 ? 6.000 -14.696 -2.242 1.00 85.44 91 VAL A N 1
ATOM 709 C CA . VAL A 1 91 ? 6.940 -15.781 -2.560 1.00 85.44 91 VAL A CA 1
ATOM 710 C C . VAL A 1 91 ? 7.848 -15.416 -3.738 1.00 85.44 91 VAL A C 1
ATOM 712 O O . VAL A 1 91 ? 9.047 -15.682 -3.714 1.00 85.44 91 VAL A O 1
ATOM 715 N N . VAL A 1 92 ? 7.287 -14.803 -4.790 1.00 86.12 92 VAL A N 1
ATOM 716 C CA . VAL A 1 92 ? 8.029 -14.430 -6.005 1.00 86.12 92 VAL A CA 1
ATOM 717 C C . VAL A 1 92 ? 7.527 -13.106 -6.581 1.00 86.12 92 VAL A C 1
ATOM 719 O O . VAL A 1 92 ? 6.342 -12.932 -6.896 1.00 86.12 92 VAL A O 1
ATOM 722 N N . CYS A 1 93 ? 8.471 -12.198 -6.825 1.00 84.00 93 CYS A N 1
ATOM 723 C CA . CYS A 1 93 ? 8.277 -11.012 -7.646 1.00 84.00 93 CYS A CA 1
ATOM 724 C C . CYS A 1 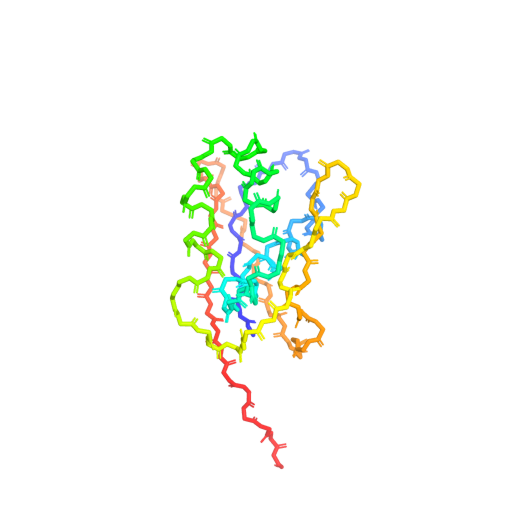93 ? 9.245 -11.039 -8.832 1.00 84.00 93 CYS A C 1
ATOM 726 O O . CYS A 1 93 ? 10.461 -11.048 -8.654 1.00 84.00 93 CYS A O 1
ATOM 728 N N . ARG A 1 94 ? 8.703 -11.028 -10.052 1.00 87.38 94 ARG A N 1
ATOM 729 C CA . ARG A 1 94 ? 9.479 -10.841 -11.277 1.00 87.38 94 ARG A CA 1
ATOM 730 C C . ARG A 1 94 ? 9.502 -9.358 -11.620 1.00 87.38 94 ARG A C 1
ATOM 732 O O . ARG A 1 94 ? 8.446 -8.744 -11.731 1.00 87.38 94 ARG A O 1
ATOM 739 N N . VAL A 1 95 ? 10.696 -8.813 -11.812 1.00 84.12 95 VAL A N 1
ATOM 740 C CA . VAL A 1 95 ? 10.892 -7.429 -12.247 1.00 84.12 95 VAL A CA 1
ATOM 741 C C . VAL A 1 95 ? 11.531 -7.454 -13.625 1.00 84.12 95 VAL A C 1
ATOM 743 O O . VAL A 1 95 ? 12.601 -8.031 -13.805 1.00 84.12 95 VAL A O 1
ATOM 746 N N . LEU A 1 96 ? 10.844 -6.862 -14.591 1.00 85.00 96 LEU A N 1
ATOM 747 C CA . LEU A 1 96 ? 11.311 -6.651 -15.950 1.00 85.00 96 LEU A CA 1
ATOM 748 C C . LEU A 1 96 ? 11.715 -5.185 -16.058 1.00 85.00 96 LEU A C 1
ATOM 750 O O . LEU A 1 96 ? 10.915 -4.304 -15.752 1.00 85.00 96 LEU A O 1
ATOM 754 N N . VAL A 1 97 ? 12.957 -4.928 -16.449 1.00 81.56 97 VAL A N 1
ATOM 755 C CA . VAL A 1 97 ? 13.449 -3.568 -16.674 1.00 81.56 97 VAL A CA 1
ATOM 756 C C . VAL A 1 97 ? 13.706 -3.423 -18.158 1.00 81.56 97 VAL A C 1
ATOM 758 O O . VAL A 1 97 ? 14.501 -4.177 -18.719 1.00 81.56 97 VAL A O 1
ATOM 761 N N . ASP A 1 98 ? 13.013 -2.474 -18.771 1.00 82.19 98 ASP A N 1
ATOM 762 C CA . ASP A 1 98 ? 13.166 -2.140 -20.176 1.00 82.19 98 ASP A CA 1
ATOM 763 C C . ASP A 1 98 ? 13.819 -0.763 -20.306 1.00 82.19 98 ASP A C 1
ATOM 765 O O . ASP A 1 98 ? 13.370 0.210 -19.695 1.00 82.19 98 ASP A O 1
ATOM 769 N N . ASN A 1 99 ? 14.899 -0.699 -21.083 1.00 74.94 99 ASN A N 1
ATOM 770 C CA . ASN A 1 99 ? 15.610 0.544 -21.350 1.00 74.94 99 ASN A CA 1
ATOM 771 C C . ASN A 1 99 ? 15.076 1.123 -22.664 1.00 74.94 99 ASN A C 1
ATOM 773 O O . ASN A 1 99 ? 15.630 0.851 -23.731 1.00 74.94 99 ASN A O 1
ATOM 777 N N . GLY A 1 100 ? 13.976 1.873 -22.574 1.00 68.38 100 GLY A N 1
ATOM 778 C CA . GLY A 1 100 ? 13.361 2.547 -23.722 1.00 68.38 100 GLY A CA 1
ATOM 779 C C . GLY A 1 100 ? 14.230 3.690 -24.266 1.00 68.38 100 GLY A C 1
ATOM 780 O O . GLY A 1 100 ? 15.253 4.016 -23.664 1.00 68.38 100 GLY A O 1
ATOM 781 N N . PRO A 1 101 ? 13.877 4.307 -25.404 1.00 67.81 101 PRO A N 1
ATOM 782 C CA . PRO A 1 101 ? 14.562 5.491 -25.923 1.00 67.81 101 PRO A CA 1
ATOM 783 C C . PRO A 1 101 ? 14.457 6.709 -24.971 1.00 67.81 101 PRO A C 1
ATOM 785 O O . PRO A 1 101 ? 13.548 6.777 -24.145 1.00 67.81 101 PRO A O 1
ATOM 788 N N . PRO A 1 102 ? 15.370 7.701 -25.057 1.00 60.78 102 PRO A N 1
ATOM 789 C CA . PRO A 1 102 ? 15.426 8.848 -24.132 1.00 60.78 102 PRO A CA 1
ATOM 790 C C . PRO A 1 102 ? 14.198 9.760 -24.154 1.00 60.78 102 PRO A C 1
ATOM 792 O O . PRO A 1 102 ? 13.986 10.527 -23.217 1.00 60.78 102 PRO A O 1
ATOM 795 N N . GLU A 1 103 ? 13.435 9.708 -25.241 1.00 66.00 103 GLU A N 1
ATOM 796 C CA . GLU A 1 103 ? 12.203 10.471 -25.433 1.00 66.00 103 GLU A CA 1
ATOM 797 C C . GLU A 1 103 ? 10.979 9.869 -24.725 1.00 66.00 103 GLU A C 1
ATOM 799 O O . GLU A 1 103 ? 9.960 10.550 -24.601 1.00 66.00 103 GLU A O 1
ATOM 804 N N . ASP A 1 104 ? 11.094 8.651 -24.185 1.00 68.94 104 ASP A N 1
ATOM 805 C CA . ASP A 1 104 ? 10.032 8.025 -23.403 1.00 68.94 104 ASP A CA 1
ATOM 806 C C . ASP A 1 104 ? 10.043 8.477 -21.934 1.00 68.94 104 ASP A C 1
ATOM 808 O O . ASP A 1 104 ? 11.080 8.676 -21.293 1.00 68.94 104 ASP A O 1
ATOM 812 N N . GLY A 1 105 ? 8.843 8.617 -21.370 1.00 68.75 105 GLY A N 1
ATOM 813 C CA . GLY A 1 105 ? 8.658 8.831 -19.938 1.00 68.75 105 GLY A CA 1
ATOM 814 C C . GLY A 1 105 ? 8.916 7.560 -19.123 1.00 68.75 105 GLY A C 1
ATOM 815 O O . GLY A 1 105 ? 8.882 6.442 -19.633 1.00 68.75 105 GLY A O 1
ATOM 816 N N . ILE A 1 106 ? 9.114 7.720 -17.813 1.00 75.25 106 ILE A N 1
ATOM 817 C CA . ILE A 1 106 ? 9.122 6.577 -16.890 1.00 75.25 106 ILE A CA 1
ATOM 818 C C . ILE A 1 106 ? 7.706 5.996 -16.828 1.00 75.25 106 ILE A C 1
ATOM 820 O O . ILE A 1 106 ? 6.755 6.719 -16.524 1.00 75.25 106 ILE A O 1
ATOM 824 N N . ALA A 1 107 ? 7.578 4.691 -17.061 1.00 78.50 107 ALA A N 1
ATOM 825 C CA . ALA A 1 107 ? 6.302 3.984 -17.004 1.00 78.50 107 ALA A CA 1
ATOM 826 C C . ALA A 1 107 ? 6.393 2.697 -16.175 1.00 78.50 107 ALA A C 1
ATOM 828 O O . ALA A 1 107 ? 7.445 2.061 -16.082 1.00 78.50 107 ALA A O 1
ATOM 829 N N . PHE A 1 108 ? 5.260 2.311 -15.584 1.00 79.12 108 PHE A N 1
ATOM 830 C CA . PHE A 1 108 ? 5.103 1.093 -14.793 1.00 79.12 108 PHE A CA 1
ATOM 831 C C . PHE A 1 108 ? 3.853 0.325 -15.227 1.00 79.12 108 PHE A C 1
ATOM 833 O O . PHE A 1 108 ? 2.791 0.917 -15.423 1.00 79.12 108 PHE A O 1
ATOM 840 N N . SER A 1 109 ? 3.967 -0.998 -15.323 1.00 81.62 109 SER A N 1
ATOM 841 C CA . SER A 1 109 ? 2.832 -1.906 -15.514 1.00 81.62 109 SER A CA 1
ATOM 842 C C . SER A 1 109 ? 3.066 -3.237 -14.794 1.00 81.62 109 SER A C 1
ATOM 844 O O . SER A 1 109 ? 4.178 -3.529 -14.350 1.00 81.62 109 SER A O 1
ATOM 846 N N . GLY A 1 110 ? 2.028 -4.061 -14.638 1.00 81.44 110 GLY A N 1
ATOM 847 C CA . GLY A 1 110 ? 2.188 -5.345 -13.964 1.00 81.44 110 GLY A CA 1
ATOM 848 C C . GLY A 1 110 ? 0.936 -6.207 -13.900 1.00 81.44 110 GLY A C 1
ATOM 849 O O . GLY A 1 110 ? -0.148 -5.817 -14.328 1.00 81.44 110 GLY A O 1
ATOM 850 N N . THR A 1 111 ? 1.107 -7.412 -13.359 1.00 81.06 111 THR A N 1
ATOM 851 C CA . THR A 1 111 ? 0.032 -8.396 -13.171 1.00 81.06 111 THR A CA 1
ATOM 852 C C . THR A 1 111 ? 0.285 -9.229 -11.914 1.00 81.06 111 THR A C 1
ATOM 854 O O . THR A 1 111 ? 1.417 -9.653 -11.638 1.00 81.06 111 THR A O 1
ATOM 857 N N . LEU A 1 112 ? -0.777 -9.480 -11.148 1.00 76.25 112 LEU A N 1
ATOM 858 C CA . LEU A 1 112 ? -0.788 -10.449 -10.054 1.00 76.25 112 LEU A CA 1
ATOM 859 C C . LEU A 1 112 ? -1.277 -11.804 -10.553 1.00 76.25 112 LEU A C 1
ATOM 861 O O . LEU A 1 112 ? -2.154 -11.883 -11.405 1.00 76.25 112 LEU A O 1
ATOM 865 N N . TYR A 1 113 ? -0.693 -12.863 -10.011 1.00 79.50 113 TYR A N 1
ATOM 866 C CA . TYR A 1 113 ? -1.043 -14.237 -10.332 1.00 79.50 113 TYR A CA 1
ATOM 867 C C . TYR A 1 113 ? -1.003 -15.065 -9.053 1.00 79.50 113 TYR A C 1
ATOM 869 O O . TYR A 1 113 ? -0.145 -14.840 -8.196 1.00 79.50 113 TYR A O 1
ATOM 877 N N . GLU A 1 114 ? -1.918 -16.021 -8.949 1.00 77.19 114 GLU A N 1
ATOM 878 C CA . GLU A 1 114 ? -1.875 -17.074 -7.944 1.00 77.19 114 GLU A CA 1
ATOM 879 C C . GLU A 1 114 ? -0.850 -18.128 -8.379 1.00 77.19 114 GLU A C 1
ATOM 881 O O . GLU A 1 114 ? -0.804 -18.527 -9.544 1.00 77.19 114 GLU A O 1
ATOM 886 N N . THR A 1 115 ? 0.014 -18.562 -7.465 1.00 64.31 115 THR A N 1
ATOM 887 C CA . THR A 1 115 ? 0.909 -19.691 -7.727 1.00 64.31 115 THR A CA 1
ATOM 888 C C . THR A 1 115 ? 0.233 -20.967 -7.258 1.00 64.31 115 THR A C 1
ATOM 890 O O . THR A 1 115 ? 0.105 -21.181 -6.055 1.00 64.31 115 THR A O 1
ATOM 893 N N . VAL A 1 116 ? -0.156 -21.829 -8.196 1.00 67.00 116 VAL A N 1
ATOM 894 C CA . VAL A 1 116 ? -0.543 -23.203 -7.862 1.00 67.00 116 VAL A CA 1
ATOM 895 C C . VAL A 1 116 ? 0.743 -23.963 -7.515 1.00 67.00 116 VAL A C 1
ATOM 897 O O . VAL A 1 116 ? 1.671 -23.957 -8.331 1.00 67.00 116 VAL A O 1
ATOM 900 N N . PRO A 1 117 ? 0.865 -24.567 -6.320 1.00 57.66 117 PRO A N 1
ATOM 901 C CA . PRO A 1 117 ? 2.033 -25.371 -5.990 1.00 57.66 117 PRO A CA 1
ATOM 902 C C . PRO A 1 117 ? 2.162 -26.520 -6.994 1.00 57.66 117 PRO A C 1
ATOM 904 O O . PRO A 1 117 ? 1.195 -27.227 -7.275 1.00 57.66 117 PRO A O 1
ATOM 907 N N . VAL A 1 118 ? 3.361 -26.693 -7.547 1.00 60.72 118 VAL A N 1
ATOM 908 C CA . VAL A 1 118 ? 3.682 -27.859 -8.374 1.00 60.72 118 VAL A CA 1
ATOM 909 C C . VAL A 1 118 ? 3.903 -29.027 -7.412 1.00 60.72 118 VAL A C 1
ATOM 911 O O . VAL A 1 118 ? 4.907 -29.043 -6.701 1.00 60.72 118 VAL A O 1
ATOM 914 N N . THR A 1 119 ? 2.923 -29.928 -7.327 1.00 52.03 119 THR A N 1
ATOM 915 C CA . THR A 1 119 ? 3.039 -31.237 -6.654 1.00 52.03 119 THR A CA 1
ATOM 916 C C . THR A 1 119 ? 4.006 -32.156 -7.373 1.00 52.03 119 THR A C 1
ATOM 918 O O . THR A 1 119 ? 3.937 -32.182 -8.625 1.00 52.03 119 THR A O 1
#

pLDDT: mean 86.77, std 10.99, range [52.03, 97.81]

Sequence (119 aa):
MSIALHVPPSHRTLNLASIVKPLIDGVVAAFHLHDGKCLDEIGSRLATRIGVRRRDVERFLIEGEAILDKRTLVRPFRAGVQWYPGDDAIVVCRVLVDNGPPEDGIAFSGTLYETVPVT

Radius of gyration: 16.69 Å; chains: 1; bounding box: 37×48×40 Å